Protein AF-A0A2L2Z3H1-F1 (afdb_monomer_lite)

Sequence (50 aa):
GGSSCGDRKMSCYTCGNSGHSSRDCPNDRDYRKCYSCGDTCHISRDCPEG

Foldseek 3Di:
DDDDDPPPQQQDPVPRHGDHYVVPPPCCQQQCADPVPRHNVHHVVPDPVD

pLDDT: mean 74.96, std 10.62, range [51.72, 90.19]

Secondary structure (DSSP, 8-state):
----------B-TTT--BSS-GGG-TTHHHHTS-TTT--SSS-GGG-TT-

Structure (mmCIF, N/CA/C/O backbone):
data_AF-A0A2L2Z3H1-F1
#
_entry.id   AF-A0A2L2Z3H1-F1
#
loop_
_atom_site.group_PDB
_atom_site.id
_atom_site.type_symbol
_atom_site.label_atom_id
_atom_site.label_alt_id
_atom_site.label_comp_id
_atom_site.label_asym_id
_atom_site.label_entity_id
_atom_site.label_seq_id
_atom_site.pdbx_PDB_ins_code
_atom_site.Cartn_x
_atom_site.Cartn_y
_atom_site.Cartn_z
_atom_site.occupancy
_atom_site.B_iso_or_equiv
_atom_site.auth_seq_id
_atom_site.auth_comp_id
_atom_site.auth_asym_id
_atom_site.auth_atom_id
_atom_site.pdbx_PDB_model_num
ATOM 1 N N . GLY A 1 1 ? 15.406 26.927 -29.404 1.00 52.22 1 GLY A N 1
ATOM 2 C CA . GLY A 1 1 ? 14.539 25.740 -29.521 1.00 52.22 1 GLY A CA 1
ATOM 3 C C . GLY A 1 1 ? 14.503 25.061 -28.176 1.00 52.22 1 GLY A C 1
ATOM 4 O O . GLY A 1 1 ? 15.567 24.849 -27.614 1.00 52.22 1 GLY A O 1
ATOM 5 N N . GLY A 1 2 ? 13.312 24.862 -27.617 1.00 65.94 2 GLY A N 1
ATOM 6 C CA . GLY A 1 2 ? 13.132 24.382 -26.249 1.00 65.94 2 GLY A CA 1
ATOM 7 C C . GLY A 1 2 ? 13.417 22.890 -26.052 1.00 65.94 2 GLY A C 1
ATOM 8 O O . GLY A 1 2 ? 13.191 22.083 -26.947 1.00 65.94 2 GLY A O 1
ATOM 9 N N . SER A 1 3 ? 13.836 22.587 -24.820 1.00 66.31 3 SER A N 1
ATOM 10 C CA . SER A 1 3 ? 13.440 21.422 -24.016 1.00 66.31 3 SER A CA 1
ATOM 11 C C . SER A 1 3 ? 13.859 20.024 -24.487 1.00 66.31 3 SER A C 1
ATOM 13 O O . SER A 1 3 ? 13.030 19.223 -24.913 1.00 66.31 3 SER A O 1
ATOM 15 N N . SER A 1 4 ? 15.126 19.674 -24.265 1.00 59.62 4 SER A N 1
ATOM 16 C CA . SER A 1 4 ? 15.587 18.283 -24.316 1.00 59.62 4 SER A CA 1
ATOM 17 C C . SER A 1 4 ? 15.248 17.568 -23.007 1.00 59.62 4 SER A C 1
ATOM 19 O O . SER A 1 4 ? 15.915 17.746 -21.992 1.00 59.62 4 SER A O 1
ATOM 21 N N . CYS A 1 5 ? 14.150 16.813 -23.063 1.00 51.72 5 CYS A N 1
ATOM 22 C CA . CYS A 1 5 ? 13.923 15.538 -22.384 1.00 51.72 5 CYS A CA 1
ATOM 23 C C . CYS A 1 5 ? 14.568 15.369 -20.998 1.00 51.72 5 CYS A C 1
ATOM 25 O O . CYS A 1 5 ? 15.599 14.730 -20.842 1.00 51.72 5 CYS A O 1
ATOM 27 N N . GLY A 1 6 ? 13.873 15.836 -19.961 1.00 58.34 6 GLY A N 1
ATOM 28 C CA . GLY A 1 6 ? 13.928 15.124 -18.693 1.00 58.34 6 GLY A CA 1
ATOM 29 C C . GLY A 1 6 ? 13.243 13.779 -18.896 1.00 58.34 6 GLY A C 1
ATOM 30 O O . GLY A 1 6 ? 12.019 13.693 -18.775 1.00 58.34 6 GLY A O 1
ATOM 31 N N . ASP A 1 7 ? 14.018 12.752 -19.232 1.00 57.41 7 ASP A N 1
ATOM 32 C CA . ASP A 1 7 ? 13.683 11.349 -19.021 1.00 57.41 7 ASP A CA 1
ATOM 33 C C . ASP A 1 7 ? 13.433 11.127 -17.526 1.00 57.41 7 ASP A C 1
ATOM 35 O O . ASP A 1 7 ? 14.215 10.548 -16.780 1.00 57.41 7 ASP A O 1
ATOM 39 N N . ARG A 1 8 ? 12.270 11.590 -17.064 1.00 60.59 8 ARG A N 1
ATOM 40 C CA . ARG A 1 8 ? 11.647 11.098 -15.846 1.00 60.59 8 ARG A CA 1
ATOM 41 C C . ARG A 1 8 ? 11.295 9.650 -16.141 1.00 60.59 8 ARG A C 1
ATOM 43 O O . ARG A 1 8 ? 10.155 9.355 -16.493 1.00 60.59 8 ARG A O 1
ATOM 50 N N . LYS A 1 9 ? 12.294 8.759 -16.073 1.00 62.25 9 LYS A N 1
ATOM 51 C CA . LYS A 1 9 ? 12.098 7.318 -15.946 1.00 62.25 9 LYS A CA 1
ATOM 52 C C . LYS A 1 9 ? 10.997 7.194 -14.912 1.00 62.25 9 LYS A C 1
ATOM 54 O O . LYS A 1 9 ? 11.193 7.588 -13.764 1.00 62.25 9 LYS A O 1
ATOM 59 N N . MET A 1 10 ? 9.807 6.800 -15.352 1.00 67.75 10 MET A N 1
ATOM 60 C CA . MET A 1 10 ? 8.661 6.645 -14.473 1.00 67.75 10 MET A CA 1
ATOM 61 C C . MET A 1 10 ? 8.932 5.356 -13.703 1.00 67.75 10 MET A C 1
ATOM 63 O O . MET A 1 10 ? 8.514 4.262 -14.077 1.00 67.75 10 MET A O 1
ATOM 67 N N . SER A 1 11 ? 9.838 5.497 -12.742 1.00 76.12 11 SER A N 1
ATOM 68 C CA . SER A 1 11 ? 10.243 4.502 -11.783 1.00 76.12 11 SER A CA 1
ATOM 69 C C . SER A 1 11 ? 9.353 4.702 -10.583 1.00 76.12 11 SER A C 1
ATOM 71 O O . SER A 1 11 ? 9.262 5.793 -10.016 1.00 76.12 11 SER A O 1
ATOM 73 N N . CYS A 1 12 ? 8.662 3.643 -10.231 1.00 82.38 12 CYS A N 1
ATOM 74 C CA . CYS A 1 12 ? 7.838 3.575 -9.063 1.00 82.38 12 CYS A CA 1
ATOM 75 C C . CYS A 1 12 ? 8.700 3.821 -7.828 1.00 82.38 12 CYS A C 1
ATOM 77 O O . CYS A 1 12 ? 9.552 3.005 -7.493 1.00 82.38 12 CYS A O 1
ATOM 79 N N . TYR A 1 13 ? 8.460 4.920 -7.120 1.00 75.94 13 TYR A N 1
ATOM 80 C CA . TYR A 1 13 ? 9.131 5.187 -5.845 1.00 75.94 13 TYR A CA 1
ATOM 81 C C . TYR A 1 13 ? 8.645 4.251 -4.734 1.00 75.94 13 TYR A C 1
ATOM 83 O O . TYR A 1 13 ? 9.269 4.170 -3.685 1.00 75.94 13 TYR A O 1
ATOM 91 N N . THR A 1 14 ? 7.540 3.538 -4.968 1.00 75.38 14 THR A N 1
ATOM 92 C CA . THR A 1 14 ? 6.948 2.606 -4.004 1.00 75.38 14 THR A CA 1
ATOM 93 C C . THR A 1 14 ? 7.631 1.239 -4.040 1.00 75.38 14 THR A C 1
ATOM 95 O O . THR A 1 14 ? 7.854 0.652 -2.990 1.00 75.38 14 THR A O 1
ATOM 98 N N . CYS A 1 15 ? 7.978 0.718 -5.225 1.00 79.56 15 CYS A N 1
ATOM 99 C CA . CYS A 1 15 ? 8.612 -0.605 -5.361 1.00 79.56 15 CYS A CA 1
ATOM 100 C C . CYS A 1 15 ? 9.984 -0.596 -6.052 1.00 79.56 15 CYS A C 1
ATOM 102 O O . CYS A 1 15 ? 10.606 -1.644 -6.178 1.00 79.56 15 CYS A O 1
ATOM 104 N N . GLY A 1 16 ? 10.455 0.555 -6.536 1.00 77.38 16 GLY A N 1
ATOM 105 C CA . GLY A 1 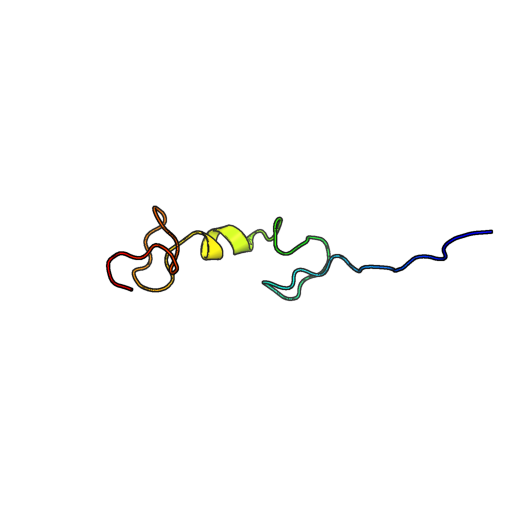16 ? 11.722 0.689 -7.260 1.00 77.38 16 GLY A CA 1
ATOM 106 C C . GLY A 1 16 ? 11.691 0.202 -8.714 1.00 77.38 16 GLY A C 1
ATOM 107 O O . GLY A 1 16 ? 12.672 0.389 -9.432 1.00 77.38 16 GLY A O 1
ATOM 108 N N . ASN A 1 17 ? 10.584 -0.387 -9.185 1.00 80.56 17 ASN A N 1
ATOM 109 C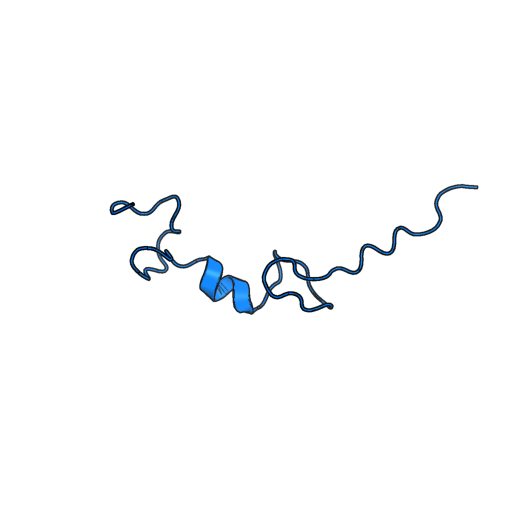 CA . ASN A 1 17 ? 10.474 -0.869 -10.563 1.00 80.56 17 ASN A CA 1
ATOM 110 C C . ASN A 1 17 ? 10.191 0.258 -11.556 1.00 80.56 17 ASN A C 1
ATOM 112 O O . ASN A 1 17 ? 9.497 1.224 -11.252 1.00 80.56 17 ASN A O 1
ATOM 116 N N . SER A 1 18 ? 10.699 0.110 -12.778 1.00 78.81 18 SER A N 1
ATOM 117 C CA . SER A 1 18 ? 10.415 1.020 -13.892 1.00 78.81 18 SER A CA 1
ATOM 118 C C . SER A 1 18 ? 9.317 0.459 -14.794 1.00 78.81 18 SER A C 1
ATOM 120 O O . SER A 1 18 ? 9.188 -0.754 -14.938 1.00 78.81 18 SER A O 1
ATOM 122 N N . GLY A 1 19 ? 8.494 1.345 -15.360 1.00 81.88 19 GLY A N 1
ATOM 123 C CA . GLY A 1 19 ? 7.351 0.978 -16.208 1.00 81.88 19 GLY A CA 1
ATOM 124 C C . GLY A 1 19 ? 6.004 1.486 -15.693 1.00 81.88 19 GLY A C 1
ATOM 125 O O . GLY A 1 19 ? 5.048 1.527 -16.456 1.00 81.88 19 GLY A O 1
ATOM 126 N N . HIS A 1 20 ? 5.942 1.934 -14.438 1.00 85.75 20 HIS A N 1
ATOM 127 C CA . HIS A 1 20 ? 4.773 2.574 -13.835 1.00 85.75 20 HIS A CA 1
ATOM 128 C C . HIS A 1 20 ? 5.212 3.593 -12.772 1.00 85.75 20 HIS A C 1
ATOM 130 O O . HIS A 1 20 ? 6.316 3.524 -12.231 1.00 85.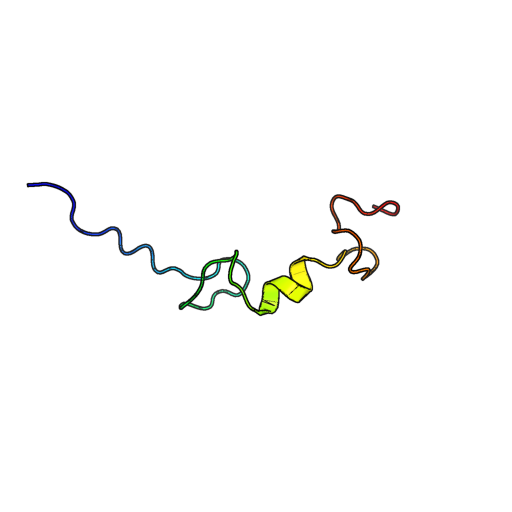75 20 HIS A O 1
ATOM 136 N N . SER A 1 21 ? 4.345 4.552 -12.449 1.00 81.69 21 SER A N 1
ATOM 137 C CA . SER A 1 21 ? 4.578 5.489 -11.337 1.00 81.69 21 SER A CA 1
ATOM 138 C C . SER A 1 21 ? 4.094 4.903 -10.011 1.00 81.69 21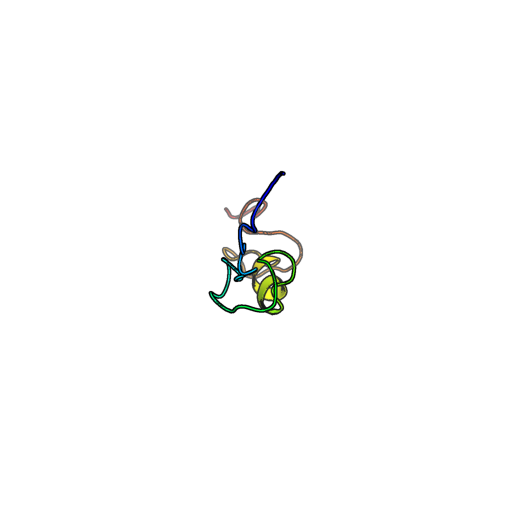 SER A C 1
ATOM 140 O O . SER A 1 21 ? 3.298 3.973 -10.015 1.00 81.69 21 SER A O 1
ATOM 142 N N . SER A 1 22 ? 4.475 5.489 -8.871 1.00 76.25 22 SER A N 1
ATOM 143 C CA . SER A 1 22 ? 3.948 5.087 -7.553 1.00 76.25 22 SER A CA 1
ATOM 144 C C . SER A 1 22 ? 2.422 4.971 -7.496 1.00 76.25 22 SER A C 1
ATOM 146 O O . SER A 1 22 ? 1.914 4.119 -6.783 1.00 76.25 22 SER A O 1
ATOM 148 N N . ARG A 1 23 ? 1.701 5.780 -8.286 1.00 74.06 23 ARG A N 1
ATOM 149 C CA . ARG A 1 23 ? 0.228 5.800 -8.355 1.00 74.06 23 ARG A CA 1
ATOM 150 C C . ARG A 1 23 ? -0.373 4.649 -9.166 1.00 74.06 23 ARG A C 1
ATOM 152 O O . ARG A 1 23 ? -1.556 4.372 -9.032 1.00 74.06 23 ARG A O 1
ATOM 159 N N . ASP A 1 24 ? 0.430 4.049 -10.035 1.00 74.81 24 ASP A N 1
ATOM 160 C CA . ASP A 1 24 ? 0.071 2.928 -10.910 1.00 74.81 24 ASP A CA 1
ATOM 161 C C . ASP A 1 24 ? 0.806 1.647 -10.475 1.00 74.81 24 ASP A C 1
ATOM 163 O O . ASP A 1 24 ? 0.866 0.650 -11.186 1.00 74.81 24 ASP A O 1
ATOM 167 N N . CYS A 1 25 ? 1.400 1.664 -9.276 1.00 81.00 25 CYS A N 1
ATOM 168 C CA . CYS A 1 25 ? 2.084 0.505 -8.743 1.00 81.00 25 CYS A CA 1
ATOM 169 C C . CYS A 1 25 ? 1.078 -0.624 -8.518 1.00 81.00 25 CYS A C 1
ATOM 171 O O . CYS A 1 25 ? 0.134 -0.448 -7.752 1.00 81.00 25 CYS A O 1
ATOM 173 N N . PRO A 1 26 ? 1.272 -1.818 -9.097 1.00 73.56 26 PRO A N 1
ATOM 174 C CA . PRO A 1 26 ? 0.389 -2.948 -8.818 1.00 73.56 26 PRO A CA 1
ATOM 175 C C . PRO A 1 26 ? 0.457 -3.361 -7.338 1.00 73.56 26 PRO A C 1
ATOM 177 O O . PRO A 1 26 ? -0.514 -3.887 -6.795 1.00 73.56 26 PRO A O 1
ATOM 180 N N . ASN A 1 27 ? 1.571 -3.042 -6.668 1.00 68.75 27 ASN A N 1
ATOM 181 C CA . ASN A 1 27 ? 1.754 -3.204 -5.228 1.00 68.75 27 ASN A CA 1
ATOM 182 C C . ASN A 1 27 ? 1.074 -2.096 -4.390 1.00 68.75 27 ASN A C 1
ATOM 184 O O . ASN A 1 27 ? 1.064 -2.187 -3.169 1.00 68.75 27 ASN A O 1
ATOM 188 N N . ASP A 1 28 ? 0.480 -1.067 -5.015 1.00 64.19 28 ASP A N 1
ATOM 189 C CA . ASP A 1 28 ? -0.306 -0.012 -4.339 1.00 64.19 28 ASP A CA 1
ATOM 190 C C . ASP A 1 28 ? -1.549 -0.580 -3.647 1.00 64.19 28 ASP A C 1
ATOM 192 O O . ASP A 1 28 ? -2.057 0.002 -2.694 1.00 64.19 28 ASP A O 1
ATOM 196 N N . ARG A 1 29 ? -2.015 -1.768 -4.061 1.00 58.03 29 ARG A N 1
ATOM 197 C CA . ARG A 1 29 ? -3.078 -2.484 -3.340 1.00 58.03 29 ARG A CA 1
ATOM 198 C C . ARG A 1 29 ? -2.690 -2.780 -1.892 1.00 58.03 29 ARG A C 1
ATOM 200 O O . ARG A 1 29 ? -3.556 -2.737 -1.027 1.00 58.03 29 ARG A O 1
ATOM 207 N N . ASP A 1 30 ? -1.404 -3.014 -1.634 1.00 60.62 30 ASP A N 1
ATOM 208 C CA . ASP A 1 30 ? -0.867 -3.171 -0.282 1.00 60.62 30 ASP A CA 1
ATOM 209 C C . ASP A 1 30 ? -0.684 -1.821 0.432 1.00 60.62 30 ASP A C 1
ATOM 211 O O . ASP A 1 30 ? -0.626 -1.776 1.651 1.00 60.62 30 ASP A O 1
ATOM 215 N N . TYR A 1 31 ? -0.641 -0.716 -0.319 1.00 62.16 31 TYR A N 1
ATOM 216 C CA . TYR A 1 31 ? -0.525 0.656 0.193 1.00 62.16 31 TYR A CA 1
ATOM 217 C C . TYR A 1 31 ? -1.864 1.295 0.560 1.00 62.16 31 TYR A C 1
ATOM 219 O O . TYR A 1 31 ? -1.914 2.261 1.321 1.00 62.16 31 TYR A O 1
ATOM 227 N N . ARG A 1 32 ? -2.970 0.733 0.063 1.00 69.62 32 ARG A N 1
ATOM 228 C CA . ARG A 1 32 ? -4.334 1.131 0.438 1.00 69.62 32 ARG A CA 1
ATOM 229 C C . ARG A 1 32 ? -4.932 0.333 1.588 1.00 69.62 32 ARG A C 1
ATOM 231 O O . ARG A 1 32 ? -6.114 0.504 1.869 1.00 69.62 32 ARG A O 1
ATOM 238 N N . LYS A 1 33 ? -4.154 -0.527 2.238 1.00 80.31 33 LYS A N 1
ATOM 239 C CA . LYS A 1 33 ? -4.531 -1.063 3.543 1.00 80.31 33 LYS A CA 1
ATOM 240 C C . LYS A 1 33 ? -3.802 -0.302 4.637 1.00 80.31 33 LYS A C 1
ATOM 242 O O . LYS A 1 33 ? -2.706 0.222 4.445 1.00 80.31 33 LYS A O 1
ATOM 247 N N . CYS A 1 34 ? -4.428 -0.223 5.790 1.00 87.31 34 CYS A N 1
ATOM 248 C CA . CYS A 1 34 ? -3.820 0.234 7.005 1.00 87.31 34 CYS A CA 1
ATOM 249 C C . CYS A 1 34 ? -2.628 -0.667 7.322 1.00 87.31 34 CYS A C 1
ATOM 251 O O . CYS A 1 34 ? -2.784 -1.861 7.543 1.00 87.31 34 CYS A O 1
ATOM 253 N N . TYR A 1 35 ? -1.426 -0.104 7.355 1.00 82.62 35 TYR A N 1
ATOM 254 C CA . TYR A 1 35 ? -0.233 -0.824 7.796 1.00 82.62 35 TYR A CA 1
ATOM 255 C C . TYR A 1 35 ? -0.187 -1.010 9.3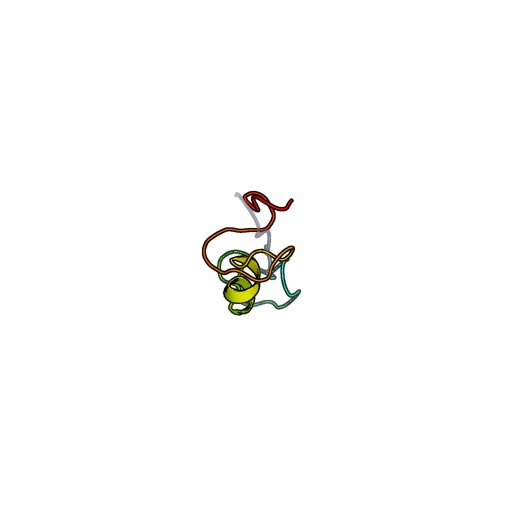16 1.00 82.62 35 TYR A C 1
ATO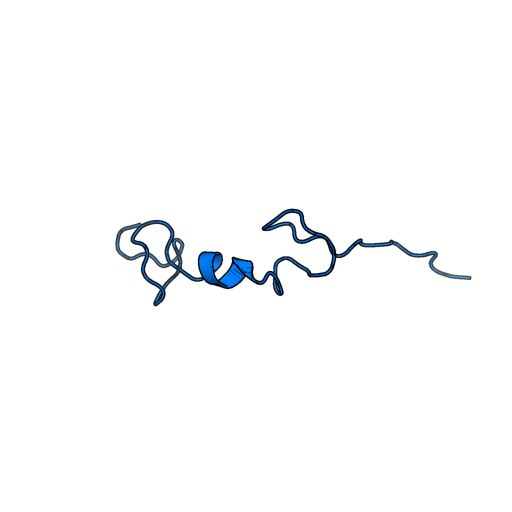M 257 O O . TYR A 1 35 ? 0.646 -1.770 9.798 1.00 82.62 35 TYR A O 1
ATOM 265 N N . SER A 1 36 ? -1.066 -0.331 10.062 1.00 83.56 36 SER A N 1
ATOM 266 C CA . SER A 1 36 ? -1.136 -0.432 11.521 1.00 83.56 36 SER A CA 1
ATOM 267 C C . SER A 1 36 ? -2.005 -1.614 11.969 1.00 83.56 36 SER A C 1
ATOM 269 O O . SER A 1 36 ? -1.571 -2.378 12.824 1.00 83.56 36 SER A O 1
ATOM 271 N N . CYS A 1 37 ? -3.181 -1.815 11.359 1.00 87.81 37 CYS A N 1
ATOM 272 C CA . CYS A 1 37 ? -4.106 -2.908 11.705 1.00 87.81 37 CYS A CA 1
ATOM 273 C C . CYS A 1 37 ? -4.326 -3.942 10.580 1.00 87.81 37 CYS A C 1
ATOM 275 O O . CYS A 1 37 ? -4.822 -5.036 10.830 1.00 87.81 37 CYS A O 1
ATOM 277 N N . GLY A 1 38 ? -3.938 -3.638 9.337 1.00 84.12 38 GLY A N 1
ATOM 278 C CA . GLY A 1 38 ? -4.111 -4.518 8.175 1.00 84.12 38 GLY A CA 1
ATOM 279 C C . GLY A 1 38 ? -5.420 -4.329 7.394 1.00 84.12 38 GLY A C 1
ATOM 280 O O . GLY A 1 38 ? -5.586 -4.976 6.359 1.00 84.12 38 GLY A O 1
ATOM 281 N N . ASP A 1 39 ? -6.329 -3.454 7.838 1.00 83.19 39 ASP A N 1
ATOM 282 C CA . ASP A 1 39 ? -7.630 -3.228 7.192 1.00 83.19 39 ASP A CA 1
ATOM 283 C C . ASP A 1 39 ? -7.537 -2.512 5.847 1.00 83.19 39 ASP A C 1
ATOM 285 O O . ASP A 1 39 ? -6.776 -1.572 5.684 1.00 83.19 39 ASP A O 1
ATOM 289 N N . THR A 1 40 ? -8.391 -2.863 4.886 1.00 83.88 40 THR A N 1
ATOM 290 C CA . THR A 1 40 ? -8.463 -2.185 3.574 1.00 83.88 40 THR A CA 1
ATOM 291 C C . THR A 1 40 ? -9.484 -1.043 3.516 1.00 83.88 40 THR A C 1
ATOM 293 O O . THR A 1 40 ? -9.653 -0.430 2.464 1.00 83.88 40 THR A O 1
ATOM 296 N N . CYS A 1 41 ? -10.228 -0.788 4.600 1.00 84.12 41 CYS A N 1
ATOM 297 C CA . CYS A 1 41 ? -11.246 0.271 4.648 1.00 84.12 41 CYS A CA 1
ATOM 298 C C . CYS A 1 41 ? -10.625 1.667 4.816 1.00 84.12 41 CYS A C 1
ATOM 300 O O . CYS A 1 41 ? -11.171 2.650 4.321 1.00 84.12 41 CYS A O 1
ATOM 302 N N . HIS A 1 42 ? -9.489 1.738 5.508 1.00 88.44 42 HIS A N 1
ATOM 303 C CA . HIS A 1 42 ? -8.750 2.959 5.800 1.00 88.44 42 HIS A CA 1
ATOM 304 C C . HIS A 1 42 ? -7.244 2.706 5.631 1.00 88.44 42 HIS A C 1
ATOM 306 O O . HIS A 1 42 ? -6.794 1.566 5.546 1.00 88.44 42 HIS A O 1
ATOM 312 N N . ILE A 1 43 ? -6.452 3.774 5.564 1.00 86.88 43 ILE A N 1
ATOM 313 C CA . ILE A 1 43 ? -4.981 3.706 5.498 1.00 86.88 43 ILE A CA 1
ATOM 314 C C . ILE A 1 43 ? -4.381 4.014 6.870 1.00 86.88 43 ILE A C 1
ATOM 316 O O . ILE A 1 43 ? -5.065 4.583 7.709 1.00 86.88 43 ILE A O 1
ATOM 320 N N . SER A 1 44 ? -3.086 3.757 7.093 1.00 85.62 44 SER A N 1
ATOM 321 C CA . SER A 1 44 ? -2.442 4.033 8.398 1.00 85.62 44 SER A CA 1
ATOM 322 C C . SER A 1 44 ? -2.621 5.460 8.908 1.00 85.62 44 SER A C 1
ATOM 324 O O . SER A 1 44 ? -2.593 5.687 10.108 1.00 85.62 44 SER A O 1
ATOM 326 N N . ARG A 1 45 ? -2.810 6.429 8.005 1.00 83.25 45 ARG A N 1
ATOM 327 C CA . ARG A 1 45 ? -3.044 7.837 8.363 1.00 83.25 45 ARG A CA 1
ATOM 328 C C . ARG A 1 45 ? -4.447 8.120 8.898 1.00 83.25 45 ARG A C 1
ATOM 330 O O . ARG A 1 45 ? -4.649 9.168 9.490 1.00 83.25 45 ARG A O 1
ATOM 337 N N . ASP A 1 46 ? -5.382 7.228 8.616 1.00 85.50 46 ASP A N 1
ATOM 338 C CA . ASP A 1 46 ? -6.791 7.286 9.006 1.00 85.50 46 ASP A CA 1
ATOM 339 C C . ASP A 1 46 ? -7.125 6.119 9.958 1.00 85.50 46 ASP A C 1
ATOM 341 O O . ASP A 1 46 ? -8.282 5.796 10.193 1.00 85.50 46 ASP A O 1
ATOM 345 N N . CYS A 1 47 ? -6.091 5.455 10.495 1.00 90.19 47 CYS A N 1
ATOM 346 C CA . CYS A 1 47 ? -6.251 4.359 11.435 1.00 90.19 47 CYS A CA 1
ATOM 347 C C . CYS A 1 47 ? -6.810 4.894 12.755 1.00 90.19 47 CYS A C 1
ATOM 349 O O . CYS A 1 47 ? -6.145 5.717 13.387 1.00 90.19 47 CYS A O 1
ATOM 351 N N . PRO A 1 48 ? -7.982 4.421 13.210 1.00 87.31 48 PRO A N 1
ATOM 352 C CA . PRO A 1 48 ? -8.544 4.842 14.491 1.00 87.31 48 PRO A CA 1
ATOM 353 C C . PRO A 1 48 ? -7.726 4.324 15.683 1.00 87.31 48 PRO A C 1
ATOM 355 O O . PRO A 1 48 ? -7.847 4.852 16.783 1.00 87.31 48 PRO A O 1
ATOM 358 N N . GLU A 1 49 ? -6.897 3.303 15.458 1.00 80.12 49 GLU A N 1
ATOM 359 C CA . GLU A 1 49 ? -5.962 2.735 16.437 1.00 80.12 49 GLU A CA 1
ATOM 360 C C . GLU A 1 49 ? -4.543 3.332 16.329 1.00 80.12 49 GLU A C 1
ATOM 362 O O . GLU A 1 49 ? -3.618 2.815 16.953 1.00 80.12 49 GLU A O 1
ATOM 367 N N . GLY A 1 50 ? -4.354 4.347 15.471 1.00 63.09 50 GLY A N 1
ATOM 368 C CA . GLY A 1 50 ? -3.057 4.953 15.137 1.00 63.09 50 GLY A CA 1
ATOM 369 C C . GLY A 1 50 ? -2.460 5.852 16.212 1.00 63.09 50 GLY A C 1
ATOM 370 O O . GLY A 1 50 ? -3.226 6.544 16.919 1.00 63.09 50 GLY A O 1
#

Organism: Parasteatoda tepidariorum (NCBI:txid114398)

InterPro domains:
  IPR001878 Zinc finger, CCHC-type [PF00098] (11-27)
  IPR001878 Zinc finger, CCHC-type [PF00098] (32-49)
  IPR001878 Zinc finger, CCHC-type [PS50158] (12-27)
  IPR001878 Zinc finger, CCHC-type [PS50158] (32-49)
  IPR001878 Zinc finger, CCHC-type [SM00343] (11-27)
  IPR001878 Zinc finger, CCHC-type [SM00343] (33-49)
  IPR036875 Zinc finger, CCHC-type superfamily [SSF57756] (6-49)

Radius of gyration: 15.79 Å; chains: 1; bounding box: 27×30×46 Å